Protein AF-A0A1M6I0J7-F1 (afdb_monomer)

Nearest PDB structures (foldseek):
  2x8k-assembly1_A  TM=3.949E-01  e=8.242E+00  Bacillus phage SPP1
  2x8k-assembly1_C  TM=3.937E-01  e=9.734E+00  Bacillus phage SPP1
  5uwv-assembly2_A  TM=2.644E-01  e=5.591E+00  Mycobacteroides abscessus ATCC 19977

Sequence (146 aa):
MNRILQILGIIIILISCKSTKIGSESEIGSKSEFKMMNESVNLYAFIGEKLSVIEFDPNENNERMEIDSITGDTLIFKNWVMDNGFKCKYKVLRNVYNELETDTVEFEAYDHYGRPAFENYENAILYLSYSEEEKNTITRNTYLTQ

Radius of gyration: 28.93 Å; Cα contacts (8 Å, |Δi|>4): 220; chains: 1; bounding box: 96×40×70 Å

pLDDT: mean 76.89, std 20.76, range [29.58, 98.44]

Solvent-accessible surface area (backbone atoms only — not comparable to full-atom values): 9156 Å² total; per-residue (Å²): 133,71,64,68,63,58,56,56,61,58,57,60,69,74,67,68,70,78,71,77,76,75,74,90,81,71,87,81,82,88,70,76,93,59,67,48,77,53,90,92,46,78,52,36,28,30,38,26,39,64,73,46,76,44,78,48,68,62,47,69,85,35,68,47,77,46,68,40,90,87,81,69,46,81,44,80,46,75,59,81,78,55,74,37,27,29,50,33,33,28,34,52,75,40,61,36,26,37,78,74,98,52,64,60,49,62,35,45,45,71,34,84,88,57,78,65,76,65,70,84,36,65,62,37,82,47,56,37,27,77,43,88,88,40,93,72,47,26,40,51,83,84,80,81,79,131

Mean predicted aligned error: 14.48 Å

Foldseek 3Di:
DDPVVVVVVVVVVVVPPPPPPPPPDDDDDDPDPQEAEDPVDQKWKAKWFWPDKDKDAPQVPQWDWDADPPPRDIDIDGDHDAGIKIWTKTAGPGTRYHDDPDRMAIEMEGDRVDDDPQVVDRIDIAMWGDDPVDPRHTYGPPDPDD

Structure (mmCIF, N/CA/C/O backbone):
data_AF-A0A1M6I0J7-F1
#
_entry.id   AF-A0A1M6I0J7-F1
#
loop_
_atom_site.group_PDB
_atom_site.id
_atom_site.type_symbol
_atom_site.label_atom_id
_atom_site.label_alt_id
_atom_site.label_comp_id
_atom_site.label_asym_id
_atom_site.label_entity_id
_atom_site.label_seq_id
_atom_site.pdbx_PDB_ins_code
_atom_site.Cartn_x
_atom_site.Cartn_y
_atom_site.Cartn_z
_atom_site.occupancy
_atom_site.B_iso_or_equiv
_atom_site.auth_seq_id
_atom_site.auth_comp_id
_atom_site.auth_asym_id
_atom_site.auth_atom_id
_atom_site.pdbx_PDB_model_num
ATOM 1 N N . MET A 1 1 ? -58.643 -25.242 45.627 1.00 52.19 1 MET A N 1
ATOM 2 C CA . MET A 1 1 ? -57.256 -25.391 45.128 1.00 52.19 1 MET A CA 1
ATOM 3 C C . MET A 1 1 ? -56.928 -24.217 44.221 1.00 52.19 1 MET A C 1
ATOM 5 O O . MET A 1 1 ? -57.530 -24.061 43.165 1.00 52.19 1 MET A O 1
ATOM 9 N N . ASN A 1 2 ? -56.050 -23.346 44.712 1.00 51.47 2 ASN A N 1
ATOM 10 C CA . ASN A 1 2 ? -55.784 -21.999 44.214 1.00 51.47 2 ASN A CA 1
ATOM 11 C C . ASN A 1 2 ? -55.044 -21.980 42.865 1.00 51.47 2 ASN A C 1
ATOM 13 O O . ASN A 1 2 ? -53.819 -21.907 42.837 1.00 51.47 2 ASN A O 1
ATOM 17 N N . ARG A 1 3 ? -55.774 -21.955 41.743 1.00 54.81 3 ARG A N 1
ATOM 18 C CA . ARG A 1 3 ? -55.174 -21.633 40.431 1.00 54.81 3 ARG A CA 1
ATOM 19 C C . ARG A 1 3 ? -54.803 -20.150 40.295 1.00 54.81 3 ARG A C 1
ATOM 21 O O . ARG A 1 3 ? -53.857 -19.824 39.592 1.00 54.81 3 ARG A O 1
ATOM 28 N N . ILE A 1 4 ? -55.475 -19.265 41.036 1.00 56.84 4 ILE A N 1
ATOM 29 C CA . ILE A 1 4 ? -55.181 -17.819 41.054 1.00 56.84 4 ILE A CA 1
ATOM 30 C C . ILE A 1 4 ? -53.799 -17.539 41.672 1.00 56.84 4 ILE A C 1
ATOM 32 O O . ILE A 1 4 ? -53.065 -16.684 41.185 1.00 56.84 4 ILE A O 1
ATOM 36 N N . LEU A 1 5 ? -53.392 -18.319 42.681 1.00 54.22 5 LEU A N 1
ATOM 37 C CA . LEU A 1 5 ? -52.089 -18.160 43.340 1.00 54.22 5 LEU A CA 1
ATOM 38 C C . LEU A 1 5 ? -50.921 -18.635 42.452 1.00 54.22 5 LEU A C 1
ATOM 40 O O . LEU A 1 5 ? -49.821 -18.104 42.554 1.00 54.22 5 LEU A O 1
ATOM 44 N N . GLN A 1 6 ? -51.170 -19.585 41.541 1.00 54.47 6 GLN A N 1
ATOM 45 C CA . GLN A 1 6 ? -50.174 -20.050 40.565 1.00 54.47 6 GLN A CA 1
ATOM 46 C C . GLN A 1 6 ? -49.964 -19.046 39.420 1.00 54.47 6 GLN A C 1
ATOM 48 O O . GLN A 1 6 ? -48.848 -18.912 38.928 1.00 54.47 6 GLN A O 1
ATOM 53 N N . ILE A 1 7 ? -51.003 -18.295 39.037 1.00 56.25 7 ILE A N 1
ATOM 54 C CA . ILE A 1 7 ? -50.904 -17.261 37.994 1.00 56.25 7 ILE A CA 1
ATOM 55 C C . ILE A 1 7 ? -50.190 -16.008 38.528 1.00 56.25 7 ILE A C 1
ATOM 57 O O . ILE A 1 7 ? -49.372 -15.427 37.816 1.00 56.25 7 ILE A O 1
ATOM 61 N N . LEU A 1 8 ? -50.402 -15.634 39.799 1.00 55.12 8 LEU A N 1
ATOM 62 C CA . LEU A 1 8 ? -49.665 -14.518 40.413 1.00 55.12 8 LEU A CA 1
ATOM 63 C C . LEU A 1 8 ? -48.153 -14.782 40.529 1.00 55.12 8 LEU A C 1
ATOM 65 O O . LEU A 1 8 ? -47.366 -13.847 40.409 1.00 55.12 8 LEU A O 1
ATOM 69 N N . GLY A 1 9 ? -47.739 -16.040 40.718 1.00 54.19 9 GLY A N 1
ATOM 70 C CA . GLY A 1 9 ? -46.322 -16.406 40.826 1.00 54.19 9 GLY A CA 1
ATOM 71 C C . GLY A 1 9 ? -45.520 -16.199 39.536 1.00 54.19 9 GLY A C 1
ATOM 72 O O . GLY A 1 9 ? -44.334 -15.891 39.599 1.00 54.19 9 GLY A O 1
ATOM 73 N N . ILE A 1 10 ? -46.163 -16.304 38.368 1.00 55.84 10 ILE A N 1
ATOM 74 C CA . ILE A 1 10 ? -45.503 -16.140 37.060 1.00 55.84 10 ILE A CA 1
ATOM 75 C C . ILE A 1 10 ? -45.349 -14.654 36.693 1.00 55.84 10 ILE A C 1
ATOM 77 O O . ILE A 1 10 ? -44.360 -14.269 36.074 1.00 55.84 10 ILE A O 1
ATOM 81 N N . ILE A 1 11 ? -46.271 -13.791 37.134 1.00 54.16 11 ILE A N 1
ATOM 82 C CA . ILE A 1 11 ? -46.237 -12.347 36.835 1.00 54.16 11 ILE A CA 1
ATOM 83 C C . ILE A 1 11 ? -45.094 -11.634 37.580 1.00 54.16 11 ILE A C 1
ATOM 85 O O . ILE A 1 11 ? -44.512 -10.687 37.053 1.00 54.16 11 ILE A O 1
ATOM 89 N N . ILE A 1 12 ? -44.700 -12.116 38.764 1.00 55.69 12 ILE A N 1
ATOM 90 C CA . ILE A 1 12 ? -43.615 -11.510 39.560 1.00 55.69 12 ILE A CA 1
ATOM 91 C C . ILE A 1 12 ? -42.235 -11.711 38.900 1.00 55.69 12 ILE A C 1
ATOM 93 O O . ILE A 1 12 ? -41.351 -10.871 39.059 1.00 55.69 12 ILE A O 1
ATOM 97 N N . ILE A 1 13 ? -42.058 -12.758 38.086 1.00 54.81 13 ILE A N 1
ATOM 98 C CA . ILE A 1 13 ? -40.790 -13.034 37.385 1.00 54.81 13 ILE A CA 1
ATOM 99 C C . ILE A 1 13 ? -40.555 -12.042 36.227 1.00 54.81 13 ILE A C 1
ATOM 101 O O . ILE A 1 13 ? -39.409 -11.733 35.908 1.00 54.81 13 ILE A O 1
ATOM 105 N N . LEU A 1 14 ? -41.614 -11.461 35.651 1.00 53.50 14 LEU A N 1
ATOM 106 C CA . LEU A 1 14 ? -41.513 -10.521 34.523 1.00 53.50 14 LEU A CA 1
ATOM 107 C C . LEU A 1 14 ? -41.266 -9.057 34.935 1.00 53.50 14 LEU A C 1
ATOM 109 O O . LEU A 1 14 ? -40.986 -8.225 34.077 1.00 53.50 14 LEU A O 1
ATOM 113 N N . ILE A 1 15 ? -41.330 -8.725 36.230 1.00 56.88 15 ILE A N 1
ATOM 114 C CA . ILE A 1 15 ? -41.125 -7.350 36.735 1.00 56.88 15 ILE A CA 1
ATOM 115 C C . ILE A 1 15 ? -39.674 -7.127 37.207 1.00 56.88 15 ILE A C 1
ATOM 117 O O . ILE A 1 15 ? -39.255 -5.997 37.452 1.00 56.88 15 ILE A O 1
ATOM 121 N N . SER A 1 16 ? -38.848 -8.177 37.265 1.00 49.25 16 SER 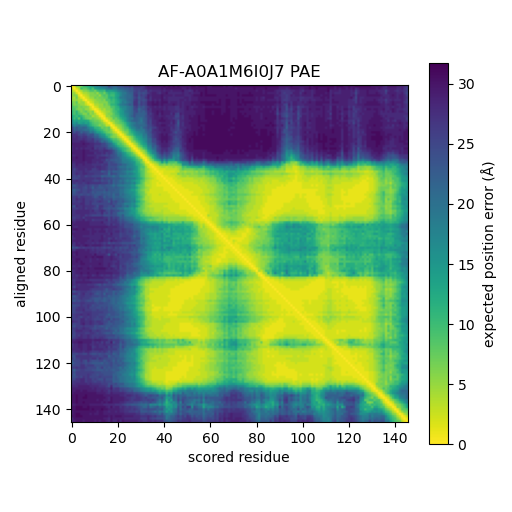A N 1
ATOM 122 C CA . SER A 1 16 ? -37.459 -8.068 37.727 1.00 49.25 16 SER A CA 1
ATOM 123 C C . SER A 1 16 ? -36.440 -7.740 36.624 1.00 49.25 16 SER A C 1
ATOM 125 O O . SER A 1 16 ? -35.247 -7.996 36.793 1.00 49.25 16 SER A O 1
ATOM 127 N N . CYS A 1 17 ? -36.859 -7.093 35.533 1.00 53.19 17 CYS A N 1
ATOM 128 C CA . CYS A 1 17 ? -35.942 -6.279 34.738 1.00 53.19 17 CYS A CA 1
ATOM 129 C C . CYS A 1 17 ? -35.718 -4.949 35.466 1.00 53.19 17 CYS A C 1
ATOM 131 O O . CYS A 1 17 ? -36.318 -3.926 35.137 1.00 53.19 17 CYS A O 1
ATOM 133 N N . LYS A 1 18 ? -34.790 -4.931 36.4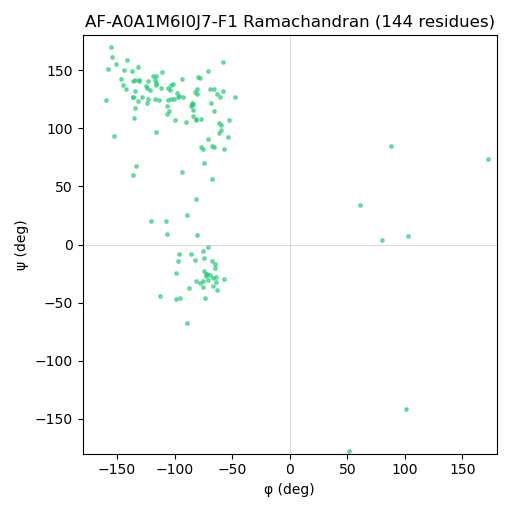30 1.00 55.97 18 LYS A N 1
ATOM 134 C CA . LYS A 1 18 ? -34.045 -3.699 36.702 1.00 55.97 18 LYS A CA 1
ATOM 135 C C . LYS A 1 18 ? -33.196 -3.421 35.463 1.00 55.97 18 LYS A C 1
ATOM 137 O O . LYS A 1 18 ? -32.036 -3.804 35.398 1.00 55.97 18 LYS A O 1
ATOM 142 N N . SER A 1 19 ? -33.797 -2.786 34.459 1.00 54.62 19 SER A N 1
ATOM 143 C CA . SER A 1 19 ? -33.034 -2.032 33.477 1.00 54.62 19 SER A CA 1
ATOM 144 C C . SER A 1 19 ? -32.299 -0.972 34.280 1.00 54.62 19 SER A C 1
ATOM 146 O O . SER A 1 19 ? -32.909 -0.004 34.738 1.00 54.62 19 SER A O 1
ATOM 148 N N . THR A 1 20 ? -31.008 -1.180 34.520 1.00 48.34 20 THR A N 1
ATOM 149 C CA . THR A 1 20 ? -30.122 -0.100 34.927 1.00 48.34 20 THR A CA 1
ATOM 150 C C . THR A 1 20 ? -30.318 0.987 33.884 1.00 48.34 20 THR A C 1
ATOM 152 O O . THR A 1 20 ? -29.936 0.825 32.727 1.00 48.34 20 THR A O 1
ATOM 155 N N . LYS A 1 21 ? -31.001 2.070 34.260 1.00 45.94 21 LYS A N 1
ATOM 156 C CA . LYS A 1 21 ? -30.887 3.321 33.529 1.00 45.94 21 LYS A CA 1
ATOM 157 C C . LYS A 1 21 ? -29.420 3.702 33.663 1.00 45.94 21 LYS A C 1
ATOM 159 O O . LYS A 1 21 ? -29.013 4.224 34.696 1.00 45.94 21 LYS A O 1
ATOM 164 N N . ILE A 1 22 ? -28.620 3.348 32.663 1.00 40.44 22 ILE A N 1
ATOM 165 C CA . ILE A 1 22 ? -27.361 4.031 32.414 1.00 40.44 22 ILE A CA 1
ATOM 166 C C . ILE A 1 22 ? -27.805 5.458 32.128 1.00 40.44 22 ILE A C 1
ATOM 168 O O . ILE A 1 22 ? -28.446 5.717 31.112 1.00 40.44 22 ILE A O 1
ATOM 172 N N . GLY A 1 23 ? -27.606 6.338 33.107 1.00 37.97 23 GLY A N 1
ATOM 173 C CA . GLY A 1 23 ? -27.784 7.763 32.916 1.00 37.97 23 GLY A CA 1
ATOM 174 C C . GLY A 1 23 ? -26.829 8.186 31.814 1.00 37.97 23 GLY A C 1
ATOM 175 O O . GLY A 1 23 ? -25.637 8.344 32.047 1.00 37.97 23 GLY A O 1
ATOM 176 N N . SER A 1 24 ? -27.339 8.310 30.596 1.00 40.75 24 SER A N 1
ATOM 177 C CA . SER A 1 24 ? -26.682 9.068 29.547 1.00 40.75 24 SER A CA 1
ATOM 178 C C . SER A 1 24 ? -26.908 10.537 29.877 1.00 40.75 24 SER A C 1
ATOM 180 O O . SER A 1 24 ? -27.897 11.106 29.436 1.00 40.75 24 SER A O 1
ATOM 182 N N . GLU A 1 25 ? -26.071 11.060 30.769 1.00 46.62 25 GLU A N 1
ATOM 183 C CA . GLU A 1 25 ? -25.675 12.467 30.914 1.00 46.62 25 GLU A CA 1
ATOM 184 C C . GLU A 1 25 ? -24.847 12.597 32.201 1.00 46.62 25 GLU A C 1
ATOM 186 O O . GLU A 1 25 ? -25.283 13.083 33.241 1.00 46.62 25 GLU A O 1
ATOM 191 N N . SER A 1 26 ? -23.615 12.103 32.122 1.00 36.78 26 SER A N 1
ATOM 192 C CA . SER A 1 26 ? -22.481 12.714 32.803 1.00 36.78 26 SER A CA 1
ATOM 193 C C . SER A 1 26 ? -21.341 12.757 31.795 1.00 36.78 26 SER A C 1
ATOM 195 O O . SER A 1 26 ? -21.108 11.798 31.062 1.00 36.78 26 SER A O 1
ATOM 197 N N . GLU A 1 27 ? -20.733 13.924 31.716 1.00 42.38 27 GLU A N 1
ATOM 198 C CA . GLU A 1 27 ? -19.876 14.437 30.662 1.00 42.38 27 GLU A CA 1
ATOM 199 C C . GLU A 1 27 ? -18.633 13.572 30.379 1.00 42.38 27 GLU A C 1
ATOM 201 O O . GLU A 1 27 ? -18.134 12.866 31.250 1.00 42.38 27 GLU A O 1
ATOM 206 N N . ILE A 1 28 ? -18.114 13.724 29.151 1.00 38.59 28 ILE A N 1
ATOM 207 C CA . ILE A 1 28 ? -16.919 13.094 28.549 1.00 38.59 28 ILE A CA 1
ATOM 208 C C . ILE A 1 28 ? -17.217 11.746 27.870 1.00 38.59 28 ILE A C 1
ATOM 210 O O . ILE A 1 28 ? -17.070 10.654 28.412 1.00 38.59 28 ILE A O 1
ATOM 214 N N . GLY A 1 29 ? -17.650 11.866 26.611 1.00 37.66 29 GLY A N 1
ATOM 215 C CA . GLY A 1 29 ? -17.964 10.770 25.706 1.00 37.66 29 GLY A CA 1
ATOM 216 C C . GLY A 1 29 ? -16.792 9.819 25.462 1.00 37.66 29 GLY A C 1
ATOM 217 O O . GLY A 1 29 ? -15.677 10.214 25.124 1.00 37.66 29 GLY A O 1
ATOM 218 N N . SER A 1 30 ? -17.114 8.539 25.581 1.00 40.59 30 SER A N 1
ATOM 219 C CA . SER A 1 30 ? -16.306 7.354 25.325 1.00 40.59 30 SER A CA 1
ATOM 220 C C . SER A 1 30 ? -15.751 7.289 23.892 1.00 40.59 30 SER A C 1
ATOM 222 O O . SER A 1 30 ? -16.290 6.596 23.025 1.00 40.59 30 SER A O 1
ATOM 224 N N . LYS A 1 31 ? -14.640 7.982 23.636 1.00 48.03 31 LYS A N 1
ATOM 225 C CA . LYS A 1 31 ? -13.733 7.688 22.519 1.00 48.03 31 LYS A CA 1
ATOM 226 C C . LYS A 1 31 ? -12.843 6.534 22.986 1.00 48.03 31 LYS A C 1
ATOM 228 O O . LYS A 1 31 ? -12.033 6.717 23.883 1.00 48.03 31 LYS A O 1
ATOM 233 N N . SER A 1 32 ? -13.063 5.334 22.454 1.00 50.22 32 SER A N 1
ATOM 234 C CA . SER A 1 32 ? -12.381 4.108 22.890 1.00 50.22 32 SER A CA 1
ATOM 235 C C . SER A 1 32 ? -10.858 4.282 23.014 1.00 50.22 32 SER A C 1
ATOM 237 O O . SER A 1 32 ? -10.205 4.670 22.044 1.00 50.22 32 SER A O 1
ATOM 239 N N . GLU A 1 33 ? -10.316 3.936 24.181 1.00 61.50 33 GLU A N 1
ATOM 240 C CA . GLU A 1 33 ? -8.903 3.972 24.593 1.00 61.50 33 GLU A CA 1
ATOM 241 C C . GLU A 1 33 ? -8.011 2.947 23.849 1.00 61.50 33 GLU A C 1
ATOM 243 O O . GLU A 1 33 ? -7.361 2.107 24.458 1.00 61.50 33 GLU A O 1
ATOM 248 N N . PHE A 1 34 ? -7.974 2.981 22.515 1.00 63.25 34 PHE A N 1
ATOM 249 C CA . PHE A 1 34 ? -7.104 2.117 21.691 1.00 63.25 34 PHE A CA 1
ATOM 250 C C . PHE A 1 34 ? -6.132 2.915 20.808 1.00 63.25 34 PHE A C 1
ATOM 252 O O . PHE A 1 34 ? -5.642 2.397 19.809 1.00 63.25 34 PHE A O 1
ATOM 259 N N . LYS A 1 35 ? -5.861 4.181 21.147 1.00 71.38 35 LYS A N 1
ATOM 260 C CA . LYS A 1 35 ? -4.863 5.001 20.448 1.00 71.38 35 LYS A CA 1
ATOM 261 C C . LYS A 1 35 ? -3.569 5.000 21.253 1.00 71.38 35 LYS A C 1
ATOM 263 O O . LYS A 1 35 ? -3.497 5.623 22.309 1.00 71.38 35 LYS A O 1
ATOM 268 N N . MET A 1 36 ? -2.561 4.295 20.753 1.00 84.06 36 MET A N 1
ATOM 269 C CA . MET A 1 36 ? -1.192 4.378 21.265 1.00 84.06 36 MET A CA 1
ATOM 270 C C . MET A 1 36 ? -0.417 5.417 20.456 1.00 84.06 36 MET A C 1
ATOM 272 O O . MET A 1 36 ? -0.609 5.527 19.247 1.00 84.06 36 MET A O 1
ATOM 276 N N . MET A 1 37 ? 0.451 6.188 21.106 1.00 89.50 37 MET A N 1
ATOM 277 C CA . MET A 1 37 ? 1.221 7.237 20.438 1.00 89.50 37 MET A CA 1
ATOM 278 C C . MET A 1 37 ? 2.671 7.192 20.896 1.00 89.50 37 MET A C 1
ATOM 280 O O . MET A 1 37 ? 2.955 7.183 22.094 1.00 89.50 37 MET A O 1
ATOM 284 N N . ASN A 1 38 ? 3.575 7.130 19.928 1.00 92.19 38 ASN A N 1
ATOM 285 C CA . ASN A 1 38 ? 5.005 7.257 20.114 1.00 92.19 38 ASN A CA 1
ATOM 286 C C . ASN A 1 38 ? 5.610 7.802 18.815 1.00 92.19 38 ASN A C 1
ATOM 288 O O . ASN A 1 38 ? 5.959 7.051 17.904 1.00 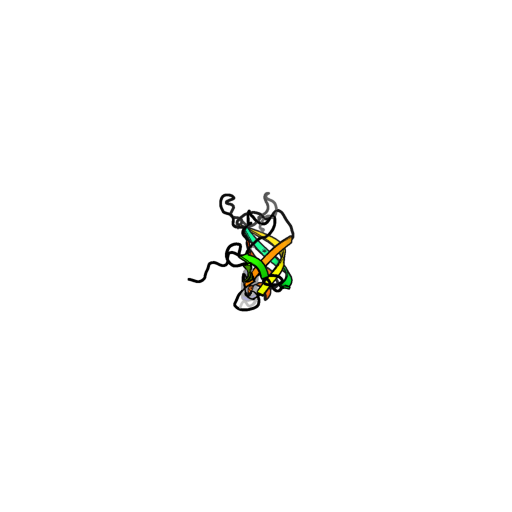92.19 38 ASN A O 1
ATOM 292 N N . GLU A 1 39 ? 5.745 9.121 18.753 1.00 86.81 39 GLU A N 1
ATOM 293 C CA . GLU A 1 39 ? 6.269 9.836 17.585 1.00 86.81 39 GLU A CA 1
ATOM 294 C C . GLU A 1 39 ? 7.760 9.560 17.330 1.00 86.81 39 GLU A C 1
ATOM 296 O O . GLU A 1 39 ? 8.253 9.822 16.240 1.00 86.81 39 GLU A O 1
ATOM 301 N N . SER A 1 40 ? 8.484 8.974 18.297 1.00 90.44 40 SER A N 1
ATOM 302 C CA . SER A 1 40 ? 9.864 8.517 18.067 1.00 90.44 40 SER A CA 1
ATOM 303 C C . SER A 1 40 ? 9.946 7.238 17.224 1.00 90.44 40 SER A C 1
ATOM 305 O O . SER A 1 40 ? 11.028 6.865 16.775 1.00 90.44 40 SER A O 1
ATOM 307 N N . VAL A 1 41 ? 8.815 6.557 17.005 1.00 91.00 41 VAL A N 1
ATOM 308 C CA . VAL A 1 41 ? 8.717 5.351 16.181 1.00 91.00 41 VAL A CA 1
ATOM 309 C C . VAL A 1 41 ? 8.016 5.709 14.877 1.00 91.00 41 VAL A C 1
ATOM 311 O O . VAL A 1 41 ? 6.848 6.095 14.876 1.00 91.00 41 VAL A O 1
ATOM 314 N N . ASN A 1 42 ? 8.708 5.514 13.755 1.00 89.88 42 ASN A N 1
ATOM 315 C CA . ASN A 1 42 ? 8.153 5.683 12.414 1.00 89.88 42 ASN A CA 1
ATOM 316 C C . ASN A 1 42 ? 7.219 4.515 12.044 1.00 89.88 42 ASN A C 1
ATOM 318 O O . ASN A 1 42 ? 7.544 3.647 11.236 1.00 89.88 42 ASN A O 1
ATOM 322 N N . LEU A 1 43 ? 6.069 4.471 12.709 1.00 91.69 43 LEU A N 1
ATOM 323 C CA . LEU A 1 43 ? 5.001 3.510 12.487 1.00 91.69 43 LEU A CA 1
ATOM 324 C C . LEU A 1 43 ? 3.667 4.226 12.639 1.00 91.69 43 LEU A C 1
ATOM 326 O O . LEU A 1 43 ? 3.444 4.930 13.616 1.00 91.69 43 LEU A O 1
ATOM 330 N N . TYR A 1 44 ? 2.765 3.983 11.706 1.00 92.81 44 TYR A N 1
ATOM 331 C CA . TYR A 1 44 ? 1.391 4.445 11.730 1.00 92.81 44 TYR A CA 1
ATOM 332 C C . TYR A 1 44 ? 0.511 3.229 11.491 1.00 92.81 44 TYR A C 1
ATOM 334 O O . TYR A 1 44 ? 0.717 2.489 10.532 1.00 92.81 44 TYR A O 1
ATOM 342 N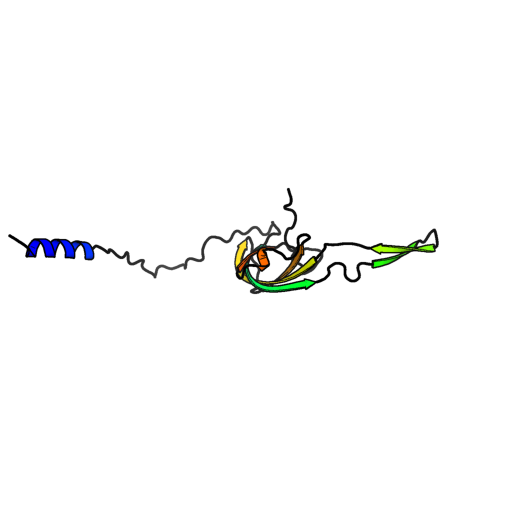 N . ALA A 1 45 ? -0.452 2.990 12.374 1.00 93.94 45 ALA A N 1
ATOM 343 C CA . ALA A 1 45 ? -1.422 1.919 12.205 1.00 93.94 45 ALA A CA 1
ATOM 344 C C . ALA A 1 45 ? -2.825 2.498 12.244 1.00 93.94 45 ALA A C 1
ATOM 346 O O . ALA A 1 45 ? -3.146 3.303 13.120 1.00 93.94 45 ALA A O 1
ATOM 347 N N . PHE A 1 46 ? -3.676 2.072 11.323 1.00 94.69 46 PHE A N 1
ATOM 348 C CA . PHE A 1 46 ? -5.048 2.551 11.242 1.00 94.69 46 PHE A CA 1
ATOM 349 C C . PHE A 1 46 ? -5.961 1.476 10.656 1.00 94.69 46 PHE A C 1
ATOM 351 O O . PHE A 1 46 ? -5.523 0.580 9.935 1.00 94.69 46 PHE A O 1
ATOM 358 N N . ILE A 1 47 ? -7.245 1.567 10.989 1.00 96.50 47 ILE A N 1
ATOM 359 C CA . ILE A 1 47 ? -8.312 0.836 10.311 1.00 96.50 47 ILE A CA 1
ATOM 360 C C . ILE A 1 47 ? -8.720 1.681 9.108 1.00 96.50 47 ILE A C 1
ATOM 362 O O . ILE A 1 47 ? -9.155 2.825 9.284 1.00 96.50 47 ILE A O 1
ATOM 366 N N . GLY A 1 48 ? -8.572 1.121 7.912 1.00 97.19 48 GLY A N 1
ATOM 367 C CA . GLY A 1 48 ? -8.905 1.778 6.658 1.00 97.19 48 GLY A CA 1
ATOM 368 C C . GLY A 1 48 ? -9.992 1.053 5.875 1.00 97.19 48 GLY A C 1
ATOM 369 O O . GLY A 1 48 ? -10.024 -0.175 5.866 1.00 97.19 48 GLY A O 1
ATOM 370 N N . GLU A 1 49 ? -10.831 1.818 5.184 1.00 98.44 49 GLU A N 1
ATOM 371 C CA . GLU A 1 49 ? -11.784 1.333 4.178 1.00 98.44 49 GLU A CA 1
ATOM 372 C C . GLU A 1 49 ? -11.127 1.410 2.792 1.00 98.44 49 GLU A C 1
ATOM 374 O O . GLU A 1 49 ? -10.592 2.457 2.412 1.00 98.44 49 GLU A O 1
ATOM 379 N N . LYS A 1 50 ? -11.123 0.306 2.043 1.00 98.31 50 LYS A N 1
ATOM 380 C CA . LYS A 1 50 ? -10.481 0.211 0.729 1.00 98.31 50 LYS A C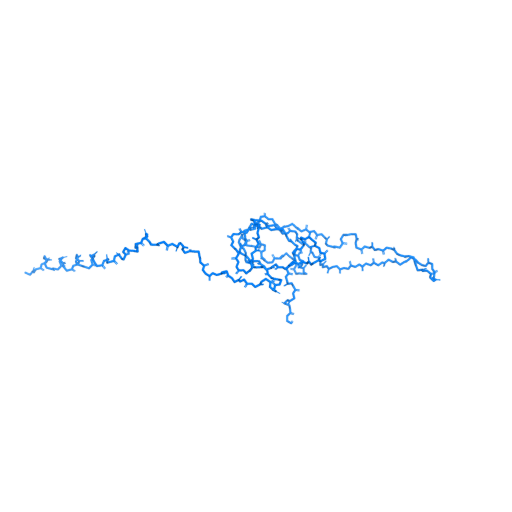A 1
ATOM 381 C C . LYS A 1 50 ? -11.224 1.067 -0.293 1.00 98.31 50 LYS A C 1
ATOM 383 O O . LYS A 1 50 ? -12.384 0.803 -0.591 1.00 98.31 50 LYS A O 1
ATOM 388 N N . LEU A 1 51 ? -10.518 2.018 -0.906 1.00 98.25 51 LEU A N 1
ATOM 389 C CA . LEU A 1 51 ? -11.031 2.801 -2.034 1.00 98.25 51 LEU A CA 1
ATOM 390 C C . LEU A 1 51 ? -10.532 2.243 -3.372 1.00 98.25 51 LEU A C 1
ATOM 392 O O . LEU A 1 51 ? -11.326 2.039 -4.286 1.00 98.25 51 LEU A O 1
ATOM 396 N N . SER A 1 52 ? -9.232 1.954 -3.491 1.00 98.00 52 SER A N 1
ATOM 397 C CA . SER A 1 52 ? -8.667 1.318 -4.689 1.00 98.00 52 SER A CA 1
ATOM 398 C C . SER A 1 52 ? -7.340 0.613 -4.420 1.00 98.00 52 SER A C 1
ATOM 400 O O . SER A 1 52 ? -6.561 1.046 -3.574 1.00 98.00 52 SER A O 1
ATOM 402 N N . VAL A 1 53 ? -7.059 -0.437 -5.196 1.00 96.38 53 VAL A N 1
ATOM 403 C CA . VAL A 1 53 ? -5.742 -1.087 -5.286 1.00 96.38 53 VAL A CA 1
ATOM 404 C C . VAL A 1 53 ? -5.445 -1.322 -6.764 1.00 96.38 53 VAL A C 1
ATOM 406 O O . VAL A 1 53 ? -6.092 -2.141 -7.419 1.00 96.38 53 VAL A O 1
ATOM 409 N N . ILE A 1 54 ? -4.503 -0.556 -7.307 1.00 9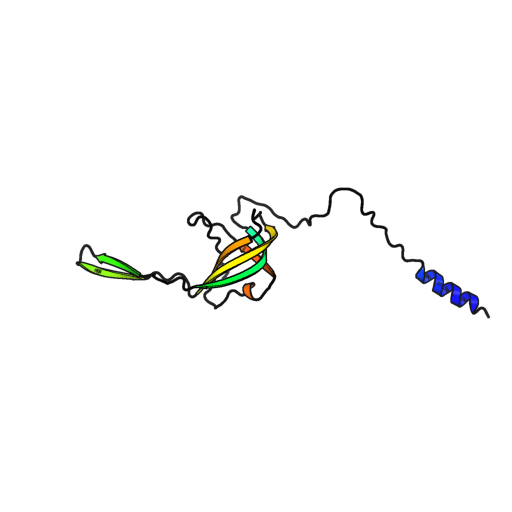6.31 54 ILE A N 1
ATOM 410 C CA . ILE A 1 54 ? -4.171 -0.556 -8.734 1.00 96.31 54 ILE A CA 1
ATOM 411 C C . ILE A 1 54 ? -2.767 -1.118 -8.896 1.00 96.31 54 ILE A C 1
ATOM 413 O O . ILE A 1 54 ? -1.824 -0.617 -8.292 1.00 96.31 54 ILE A O 1
ATOM 417 N N . GLU A 1 55 ? -2.642 -2.161 -9.702 1.00 94.06 55 GLU A N 1
ATOM 418 C CA . GLU A 1 55 ? -1.360 -2.799 -9.989 1.00 94.06 55 GLU A CA 1
ATOM 419 C C . GLU A 1 55 ? -0.569 -2.002 -11.031 1.00 94.06 55 GLU A C 1
ATOM 421 O O . GLU A 1 55 ? -1.154 -1.428 -11.953 1.00 94.06 55 GLU A O 1
ATOM 426 N N . PHE A 1 56 ? 0.750 -1.966 -10.870 1.00 91.00 56 PHE A N 1
ATOM 427 C CA . PHE A 1 56 ? 1.703 -1.388 -11.810 1.00 91.00 56 PHE A CA 1
ATOM 428 C C . PHE A 1 56 ? 2.971 -2.250 -11.882 1.00 91.00 56 PHE A C 1
ATOM 430 O O . PHE A 1 56 ? 3.257 -3.015 -10.958 1.00 91.00 56 PHE A O 1
ATOM 437 N N . ASP A 1 57 ? 3.726 -2.119 -12.975 1.00 89.81 57 ASP A N 1
ATOM 438 C CA . ASP A 1 57 ? 5.040 -2.754 -13.117 1.00 89.81 57 ASP A CA 1
ATOM 439 C C . ASP A 1 57 ? 6.107 -1.867 -12.452 1.00 89.81 57 ASP A C 1
ATOM 441 O O . ASP A 1 57 ? 6.384 -0.772 -12.950 1.00 89.81 57 ASP A O 1
ATOM 445 N N . PRO A 1 58 ? 6.709 -2.289 -11.325 1.00 84.81 58 PRO A N 1
ATOM 446 C CA . PRO A 1 58 ? 7.712 -1.489 -10.632 1.00 84.81 58 PRO A CA 1
ATOM 447 C C . PRO A 1 58 ? 9.074 -1.499 -11.343 1.00 84.81 58 PRO A C 1
ATOM 449 O O . PRO A 1 58 ? 9.987 -0.794 -10.920 1.00 84.81 58 PRO A O 1
ATOM 452 N N . ASN A 1 59 ? 9.225 -2.291 -12.407 1.00 85.81 59 ASN A N 1
ATOM 453 C CA . ASN A 1 59 ? 10.447 -2.406 -13.196 1.00 85.81 59 ASN A CA 1
ATOM 454 C C . ASN A 1 59 ? 10.326 -1.717 -14.564 1.00 85.81 59 ASN A C 1
ATOM 456 O O . ASN A 1 59 ? 11.217 -1.856 -15.408 1.00 85.81 59 ASN A O 1
ATOM 460 N N . GLU A 1 60 ? 9.253 -0.956 -14.797 1.00 84.81 60 GLU A N 1
ATOM 461 C CA . GLU A 1 60 ? 9.120 -0.154 -16.007 1.00 84.81 60 GLU A CA 1
ATOM 462 C C . GLU A 1 60 ? 10.269 0.871 -16.080 1.00 84.81 60 GLU A C 1
ATOM 464 O O . GLU A 1 60 ? 10.506 1.634 -15.145 1.00 84.81 60 GLU A O 1
ATOM 469 N N . ASN A 1 61 ? 10.996 0.903 -17.203 1.00 81.75 61 ASN A N 1
ATOM 470 C CA . ASN A 1 61 ? 12.165 1.771 -17.422 1.00 81.75 61 ASN A CA 1
ATOM 471 C C . ASN A 1 61 ? 13.344 1.541 -16.448 1.00 81.75 61 ASN A C 1
ATOM 473 O O . ASN A 1 61 ? 14.074 2.477 -16.124 1.00 81.75 61 ASN A O 1
ATOM 477 N N . ASN A 1 62 ? 13.579 0.301 -16.010 1.00 84.12 62 ASN A N 1
ATOM 478 C CA . ASN A 1 62 ? 14.650 -0.031 -15.061 1.00 84.12 62 ASN A CA 1
ATOM 479 C C . ASN A 1 62 ? 16.068 -0.162 -15.652 1.00 84.12 62 ASN A C 1
ATOM 481 O O . ASN A 1 62 ? 16.994 -0.605 -14.958 1.00 84.12 62 ASN A O 1
ATOM 485 N N . GLU A 1 63 ? 16.239 0.192 -16.924 1.00 88.25 63 GLU A N 1
ATOM 486 C CA . GLU A 1 63 ? 17.516 0.113 -17.619 1.00 88.25 63 GLU A CA 1
ATOM 487 C C . GLU A 1 63 ? 18.222 1.469 -17.595 1.00 88.25 63 GLU A C 1
ATOM 489 O O . GLU A 1 63 ? 17.668 2.481 -18.027 1.00 88.25 63 GLU A O 1
ATOM 494 N N . ARG A 1 64 ? 19.481 1.490 -17.149 1.00 87.50 64 ARG A N 1
ATOM 495 C CA . ARG A 1 64 ? 20.382 2.625 -17.386 1.00 87.50 64 ARG A CA 1
ATOM 496 C C . ARG A 1 64 ? 21.557 2.186 -18.246 1.00 87.50 64 ARG A C 1
ATOM 498 O O . ARG A 1 64 ? 22.123 1.111 -18.043 1.00 87.50 64 ARG A O 1
ATOM 505 N N . MET A 1 65 ? 21.911 3.028 -19.209 1.00 91.12 65 MET A N 1
ATOM 506 C CA . MET A 1 65 ? 23.060 2.814 -20.082 1.00 91.12 65 MET A CA 1
ATOM 507 C C . MET A 1 65 ? 24.201 3.721 -19.643 1.00 91.12 65 MET A C 1
ATOM 509 O O . MET A 1 65 ? 24.002 4.919 -19.445 1.00 91.12 65 MET A O 1
ATOM 513 N N . GLU A 1 66 ? 25.394 3.158 -19.526 1.00 93.00 66 GLU A N 1
ATOM 514 C CA . GLU A 1 66 ? 26.620 3.906 -19.256 1.00 93.00 66 GLU A CA 1
ATOM 515 C C . GLU A 1 66 ? 27.710 3.456 -20.231 1.00 93.00 66 GLU A C 1
ATOM 517 O O . GLU A 1 66 ? 27.687 2.331 -20.726 1.00 93.00 66 GLU A O 1
ATOM 522 N N . ILE A 1 67 ? 28.665 4.336 -20.523 1.00 94.75 67 ILE A N 1
ATOM 523 C CA . ILE A 1 67 ? 29.835 3.996 -21.338 1.00 94.75 67 ILE A CA 1
ATOM 524 C C . ILE A 1 67 ? 31.013 3.750 -20.401 1.00 94.75 67 ILE A C 1
ATOM 526 O O . ILE A 1 67 ? 31.352 4.618 -19.593 1.00 94.75 67 ILE A O 1
ATOM 530 N N . ASP A 1 68 ? 31.648 2.586 -20.519 1.00 93.00 68 ASP A N 1
ATOM 531 C CA . ASP A 1 68 ? 32.870 2.270 -19.788 1.00 93.00 68 ASP A CA 1
ATOM 532 C C . ASP A 1 68 ? 34.005 3.184 -20.271 1.00 93.00 68 ASP A C 1
ATOM 534 O O . ASP A 1 68 ? 34.444 3.133 -21.420 1.00 93.0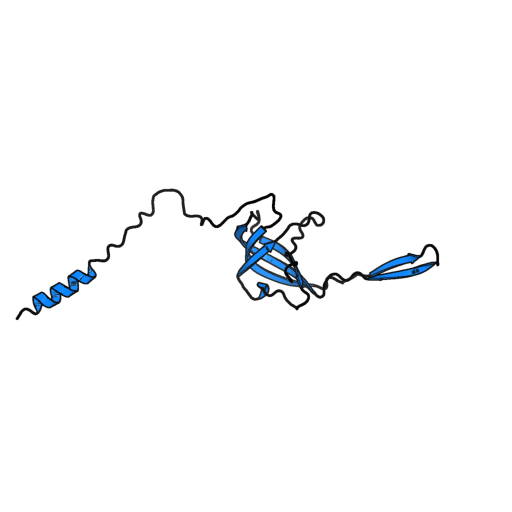0 68 ASP A O 1
ATOM 538 N N . SER A 1 69 ? 34.488 4.042 -19.374 1.00 93.44 69 SER A N 1
ATOM 539 C CA . SER A 1 69 ? 35.545 5.015 -19.671 1.00 93.44 69 SER A CA 1
ATOM 540 C C . SER A 1 69 ? 36.917 4.411 -20.016 1.00 93.44 69 SER A C 1
ATOM 542 O O . SER A 1 69 ? 37.761 5.123 -20.559 1.00 93.44 69 SER A O 1
ATOM 544 N N . ILE A 1 70 ? 37.162 3.132 -19.705 1.00 95.31 70 ILE A N 1
ATOM 545 C CA . ILE A 1 70 ? 38.430 2.430 -19.950 1.00 95.31 70 ILE A CA 1
ATOM 546 C C . ILE A 1 70 ? 38.373 1.663 -21.273 1.00 95.31 70 ILE A C 1
ATOM 548 O O . ILE A 1 70 ? 39.326 1.714 -22.053 1.00 95.31 70 ILE A O 1
ATOM 552 N N . THR A 1 71 ? 37.280 0.940 -21.523 1.00 95.31 71 THR A N 1
ATOM 553 C CA . THR A 1 71 ? 37.147 0.038 -22.683 1.00 95.31 71 THR A CA 1
ATOM 554 C C . THR A 1 71 ? 36.376 0.661 -23.848 1.00 95.31 71 THR A C 1
ATOM 556 O O . THR A 1 71 ? 36.595 0.276 -24.994 1.00 95.31 71 THR A O 1
ATOM 559 N N . GLY A 1 72 ? 35.513 1.647 -23.580 1.00 94.38 72 GLY A N 1
ATOM 560 C CA . GLY A 1 72 ? 34.572 2.217 -24.547 1.00 94.38 72 GLY A CA 1
ATOM 561 C C . GLY A 1 72 ? 33.305 1.379 -24.750 1.00 94.38 72 GLY A C 1
ATOM 562 O O . GLY A 1 72 ? 32.477 1.732 -25.592 1.00 94.38 72 GLY A O 1
ATOM 563 N N . ASP A 1 73 ? 33.141 0.289 -23.997 1.00 96.38 73 ASP A N 1
ATOM 564 C CA . ASP A 1 73 ? 31.981 -0.592 -24.104 1.00 96.38 73 ASP A CA 1
ATOM 565 C C . ASP A 1 73 ? 30.714 0.070 -23.546 1.00 96.38 73 ASP A C 1
ATOM 567 O O . ASP A 1 73 ? 30.751 0.876 -22.614 1.00 96.38 73 ASP A O 1
ATOM 571 N N . THR A 1 74 ? 29.559 -0.293 -24.106 1.00 95.50 74 THR A N 1
ATOM 572 C CA . THR A 1 74 ? 28.259 0.097 -23.544 1.00 95.50 74 THR A CA 1
ATOM 573 C C . THR A 1 74 ? 27.851 -0.894 -22.459 1.00 95.50 74 THR A C 1
ATOM 575 O O . THR A 1 74 ? 27.672 -2.081 -22.729 1.00 95.50 74 THR A O 1
ATOM 578 N N . LEU A 1 75 ? 27.660 -0.399 -21.241 1.00 93.12 75 LEU A N 1
ATOM 579 C CA . LEU A 1 75 ? 27.149 -1.147 -20.101 1.00 93.12 75 LEU A CA 1
ATOM 580 C C . LEU A 1 75 ? 25.645 -0.895 -19.965 1.00 93.12 75 LEU A C 1
ATOM 582 O O . LEU A 1 75 ? 25.208 0.253 -19.896 1.00 93.12 75 LEU A O 1
ATOM 586 N N . ILE A 1 76 ? 24.854 -1.967 -19.905 1.00 90.94 76 ILE A N 1
ATOM 587 C CA . ILE A 1 76 ? 23.417 -1.904 -19.612 1.00 90.94 76 ILE A CA 1
ATOM 588 C C . ILE A 1 76 ? 23.214 -2.430 -18.194 1.00 90.94 76 ILE A C 1
ATOM 590 O O . ILE A 1 76 ? 23.408 -3.617 -17.930 1.00 90.94 76 ILE A O 1
ATOM 594 N N . PHE A 1 77 ? 22.813 -1.551 -17.285 1.00 87.12 77 PHE A N 1
ATOM 595 C CA . PHE A 1 77 ? 22.474 -1.908 -15.913 1.00 87.12 77 PHE A CA 1
ATOM 596 C C . PHE A 1 77 ? 20.964 -2.062 -15.794 1.00 87.12 77 PHE A C 1
ATOM 598 O O . PHE A 1 77 ? 20.225 -1.165 -16.193 1.00 87.12 77 PHE A O 1
ATOM 605 N N . LYS A 1 78 ? 20.519 -3.172 -15.204 1.00 87.38 78 LYS A N 1
ATOM 606 C CA . LYS A 1 78 ? 19.112 -3.411 -14.872 1.00 87.38 78 LYS A CA 1
ATOM 607 C C . LYS A 1 78 ? 18.971 -3.532 -13.363 1.00 87.38 78 LYS A C 1
ATOM 609 O O . LYS A 1 78 ? 19.644 -4.373 -12.767 1.00 87.38 78 LYS A O 1
ATOM 614 N N . ASN A 1 79 ? 18.102 -2.725 -12.765 1.00 78.19 79 ASN A N 1
ATOM 615 C CA . ASN A 1 79 ? 17.751 -2.843 -11.351 1.00 78.19 79 ASN A CA 1
ATOM 616 C C . ASN A 1 79 ? 16.351 -3.444 -11.222 1.00 78.19 79 ASN A C 1
ATOM 618 O O . ASN A 1 79 ? 15.396 -2.908 -11.770 1.00 78.19 79 ASN A O 1
ATOM 622 N N . TRP A 1 80 ? 16.216 -4.546 -10.495 1.00 74.06 80 TRP A N 1
ATOM 623 C CA . TRP A 1 80 ? 14.919 -5.172 -10.242 1.00 74.06 80 TRP A CA 1
ATOM 624 C C . TRP A 1 80 ? 14.484 -4.842 -8.820 1.00 74.06 80 TRP A C 1
ATOM 626 O O . TRP A 1 80 ? 15.257 -5.061 -7.888 1.00 74.06 80 TRP A O 1
ATOM 636 N N . VAL A 1 81 ? 13.287 -4.275 -8.668 1.00 71.19 81 VAL A N 1
ATOM 637 C CA . VAL A 1 81 ? 12.754 -3.871 -7.361 1.00 71.19 81 VAL A CA 1
ATOM 638 C C . VAL A 1 81 ? 11.985 -5.038 -6.749 1.00 71.19 81 VAL A C 1
ATOM 640 O O . VAL A 1 81 ? 12.436 -5.604 -5.758 1.00 71.19 81 VAL A O 1
ATOM 643 N N . MET A 1 82 ? 10.854 -5.415 -7.353 1.00 73.69 82 MET A N 1
ATOM 644 C CA . MET A 1 82 ? 9.908 -6.456 -6.912 1.00 73.69 82 MET A CA 1
ATOM 645 C C . MET A 1 82 ? 9.138 -6.987 -8.138 1.00 73.69 82 MET A C 1
ATOM 647 O O . MET A 1 82 ? 9.233 -6.384 -9.206 1.00 73.69 82 MET A O 1
ATOM 651 N N . ASP A 1 83 ? 8.365 -8.071 -8.011 1.00 79.69 83 ASP A N 1
ATOM 652 C CA . ASP A 1 83 ? 7.615 -8.627 -9.156 1.00 79.69 83 ASP A CA 1
ATOM 653 C C . ASP A 1 83 ? 6.407 -7.754 -9.537 1.00 79.69 83 ASP A C 1
ATOM 655 O O . ASP A 1 83 ? 6.226 -7.430 -10.710 1.00 79.69 83 ASP A O 1
ATOM 659 N N . ASN A 1 84 ? 5.613 -7.315 -8.551 1.00 86.19 84 ASN A N 1
ATOM 660 C CA . ASN A 1 84 ? 4.450 -6.449 -8.762 1.00 86.19 84 ASN A CA 1
ATOM 661 C C . ASN A 1 84 ? 4.417 -5.292 -7.749 1.00 86.19 84 ASN A C 1
ATOM 663 O O . ASN A 1 84 ? 4.732 -5.463 -6.567 1.00 86.19 84 ASN A O 1
ATOM 667 N N . GLY A 1 85 ? 4.002 -4.112 -8.219 1.00 89.62 85 GLY A N 1
ATOM 668 C CA . GLY A 1 85 ? 3.748 -2.925 -7.405 1.00 89.62 85 GLY A CA 1
ATOM 669 C C . GLY A 1 85 ? 2.256 -2.603 -7.349 1.00 89.62 85 GLY A C 1
ATOM 670 O O . GLY A 1 85 ? 1.514 -2.842 -8.302 1.00 89.62 85 GLY A O 1
ATOM 671 N N . PHE A 1 86 ? 1.793 -2.043 -6.233 1.00 92.75 86 PHE A N 1
ATOM 672 C CA . PHE A 1 86 ? 0.384 -1.722 -6.011 1.00 92.75 86 PHE A CA 1
ATOM 673 C C . PHE A 1 86 ? 0.214 -0.325 -5.422 1.00 92.75 86 PHE A C 1
ATOM 675 O O . PHE A 1 86 ? 0.605 -0.070 -4.283 1.00 92.75 86 PHE A O 1
ATOM 682 N N . LYS A 1 87 ? -0.454 0.563 -6.163 1.00 94.00 87 LYS A N 1
ATOM 683 C CA . LYS A 1 87 ? -0.914 1.867 -5.673 1.00 94.00 87 LYS A CA 1
ATOM 684 C C . LYS A 1 87 ? -2.216 1.680 -4.911 1.00 94.00 87 LYS A C 1
ATOM 686 O O . LYS A 1 87 ? -3.264 1.381 -5.493 1.00 94.00 87 LYS A O 1
ATOM 691 N N . CYS A 1 88 ? -2.134 1.826 -3.598 1.00 95.25 88 CYS A N 1
ATOM 692 C CA . CYS A 1 88 ? -3.223 1.592 -2.665 1.00 95.25 88 CYS A CA 1
ATOM 693 C C . CYS A 1 88 ? -3.806 2.925 -2.201 1.00 95.25 88 CYS A C 1
ATOM 695 O O . CYS A 1 88 ? -3.065 3.843 -1.868 1.00 95.25 88 CYS A O 1
ATOM 697 N N . LYS A 1 89 ? -5.134 3.013 -2.129 1.00 97.19 89 LYS A N 1
ATOM 698 C CA . LYS A 1 89 ? -5.858 4.169 -1.597 1.00 97.19 89 LYS A CA 1
ATOM 699 C C . LYS A 1 89 ? -6.915 3.704 -0.611 1.00 97.19 89 LYS A C 1
ATOM 701 O O . LYS A 1 89 ? -7.768 2.884 -0.957 1.00 97.19 89 LYS A O 1
ATOM 706 N N . TYR A 1 90 ? -6.853 4.225 0.607 1.00 97.44 90 TYR A N 1
ATOM 707 C CA . TYR A 1 90 ? -7.725 3.833 1.711 1.00 97.44 90 TYR A CA 1
ATOM 708 C C . TYR A 1 90 ? -8.228 5.061 2.462 1.00 97.44 90 TYR A C 1
ATOM 710 O O . TYR A 1 90 ? -7.467 5.991 2.712 1.00 97.44 90 TYR A O 1
ATOM 718 N N . LYS A 1 91 ? -9.496 5.049 2.869 1.00 98.12 91 LYS A N 1
ATOM 719 C CA . LYS A 1 91 ? -10.059 6.048 3.779 1.00 98.12 91 LYS A CA 1
ATOM 720 C C . LYS A 1 91 ? -9.712 5.681 5.218 1.00 98.12 91 LYS A C 1
ATOM 722 O O . LYS A 1 91 ? -9.931 4.544 5.626 1.00 98.12 91 LYS A O 1
ATOM 727 N N . VAL A 1 92 ? -9.208 6.623 6.004 1.00 96.94 92 VAL A N 1
ATOM 728 C CA . VAL A 1 92 ? -8.877 6.440 7.420 1.00 96.94 92 VAL A CA 1
ATOM 729 C C . VAL A 1 92 ? -10.163 6.467 8.246 1.00 96.94 92 VAL A C 1
ATOM 731 O O . VAL A 1 92 ? -10.777 7.514 8.440 1.00 96.94 92 VAL A O 1
ATOM 734 N N . LEU A 1 93 ? -10.582 5.309 8.760 1.00 96.56 93 LEU A N 1
ATOM 735 C CA . LEU A 1 93 ? -11.743 5.215 9.652 1.00 96.56 93 LEU A CA 1
ATOM 736 C C . LEU A 1 93 ? -11.355 5.439 11.114 1.00 96.56 93 LEU A C 1
ATOM 738 O O . LEU A 1 93 ? -12.125 6.007 11.892 1.00 96.56 93 LEU A O 1
ATOM 742 N N . ARG A 1 94 ? -10.176 4.946 11.514 1.00 95.25 94 ARG A N 1
ATOM 743 C CA . ARG A 1 94 ? -9.684 5.051 12.892 1.00 95.25 94 ARG A CA 1
ATOM 744 C C . ARG A 1 94 ? -8.170 4.882 12.973 1.00 95.25 94 ARG A C 1
ATOM 746 O O . ARG A 1 94 ? -7.662 3.825 12.617 1.00 95.25 94 ARG A O 1
ATOM 753 N N . ASN A 1 95 ? -7.481 5.859 13.556 1.00 94.31 95 ASN A N 1
ATOM 754 C CA . ASN A 1 95 ? -6.082 5.722 13.971 1.00 94.31 95 ASN A CA 1
ATOM 755 C C . ASN A 1 95 ? -5.955 4.759 15.171 1.00 94.31 95 ASN A C 1
ATOM 757 O O . ASN A 1 95 ? -6.723 4.856 16.130 1.00 94.31 95 ASN A O 1
ATOM 761 N N . VAL A 1 96 ? -4.993 3.838 15.106 1.00 95.06 96 VAL A N 1
ATOM 762 C CA . VAL A 1 96 ? -4.680 2.818 16.129 1.00 95.06 96 VAL A CA 1
ATOM 763 C C . VAL A 1 96 ? -3.316 3.095 16.774 1.00 95.06 96 VAL A C 1
ATOM 765 O O . VAL A 1 96 ? -3.185 3.035 17.996 1.00 95.06 96 VAL A O 1
ATOM 768 N N . TYR A 1 97 ? -2.308 3.433 15.966 1.00 93.75 97 TYR A N 1
ATOM 769 C CA . TYR A 1 97 ? -0.959 3.767 16.425 1.00 93.75 97 TYR A CA 1
ATOM 770 C C . TYR A 1 97 ? -0.439 4.990 15.678 1.00 93.75 97 TYR A C 1
ATOM 772 O O . TYR A 1 97 ? -0.463 4.988 14.447 1.00 93.75 97 TYR A O 1
ATOM 780 N N . ASN A 1 98 ? 0.021 6.004 16.415 1.00 93.00 98 ASN A N 1
ATOM 781 C CA . ASN A 1 98 ? 0.268 7.354 15.895 1.00 93.00 98 ASN A CA 1
ATOM 782 C C . ASN A 1 98 ? -0.955 7.909 15.129 1.00 93.00 98 ASN A C 1
ATOM 784 O O . ASN A 1 98 ? -2.042 7.323 15.151 1.00 93.00 98 ASN A O 1
ATOM 788 N N . GLU A 1 99 ? -0.848 9.105 14.556 1.00 92.12 99 GLU A N 1
ATOM 789 C CA . GLU A 1 99 ? -1.979 9.788 13.927 1.00 92.12 99 GLU A CA 1
ATOM 790 C C . GLU A 1 99 ? -1.675 10.143 12.480 1.00 92.12 99 GLU A C 1
ATOM 792 O O . GLU A 1 99 ? -0.731 10.869 12.195 1.00 92.12 99 GLU A O 1
ATOM 797 N N . LEU A 1 100 ? -2.507 9.641 11.569 1.00 91.44 100 LEU A N 1
ATOM 798 C CA . LEU A 1 100 ? -2.599 10.180 10.222 1.00 91.44 100 LEU A CA 1
ATOM 799 C C . LEU A 1 100 ? -3.559 11.372 10.261 1.00 91.44 100 LEU A C 1
ATOM 801 O O . LEU A 1 100 ? -4.750 11.201 10.533 1.00 91.44 100 LEU A O 1
ATOM 805 N N . GLU A 1 101 ? -3.048 12.571 9.984 1.00 90.94 101 GLU A N 1
ATOM 806 C CA . GLU A 1 101 ? -3.822 13.823 9.919 1.00 90.94 101 GLU A CA 1
ATOM 807 C C . GLU A 1 101 ? -4.548 13.990 8.570 1.00 90.94 101 GLU A C 1
ATOM 809 O O . GLU A 1 101 ? -4.610 15.069 7.986 1.00 90.94 101 GLU A O 1
ATOM 814 N N . THR A 1 102 ? -5.085 12.895 8.038 1.00 91.50 102 THR A N 1
ATOM 815 C CA . THR A 1 102 ? -5.791 12.850 6.757 1.00 91.50 102 THR A CA 1
ATOM 816 C C . THR A 1 102 ? -6.955 11.870 6.840 1.00 91.50 102 THR A C 1
ATOM 818 O O . THR A 1 102 ? -6.908 10.890 7.584 1.00 91.50 102 THR A O 1
ATOM 821 N N . ASP A 1 103 ? -8.012 12.122 6.071 1.00 96.00 103 ASP A N 1
ATOM 822 C CA . ASP A 1 103 ? -9.147 11.206 5.945 1.00 96.00 103 ASP A CA 1
ATOM 823 C C . ASP A 1 103 ? -8.884 10.078 4.941 1.00 96.00 103 ASP A C 1
ATOM 825 O O . ASP A 1 103 ? -9.624 9.098 4.904 1.00 96.00 103 ASP A O 1
ATOM 829 N N . THR A 1 104 ? -7.830 10.209 4.138 1.00 95.75 104 THR A N 1
ATOM 830 C CA . THR A 1 104 ? -7.484 9.306 3.047 1.00 95.75 104 THR A CA 1
ATOM 831 C C . THR A 1 104 ? -5.974 9.200 2.944 1.00 95.75 104 THR A C 1
ATOM 833 O O . THR A 1 104 ? -5.265 10.203 3.005 1.00 95.75 104 THR A O 1
ATOM 836 N N . VAL A 1 105 ? -5.475 7.987 2.750 1.00 94.06 105 VAL A N 1
ATOM 837 C CA . VAL A 1 105 ? -4.052 7.718 2.579 1.00 94.06 105 VAL A CA 1
ATOM 838 C C . VAL A 1 105 ? -3.809 6.967 1.279 1.00 94.06 105 VAL A C 1
ATOM 840 O O . VAL A 1 105 ? -4.544 6.038 0.933 1.00 94.06 105 VAL A O 1
ATOM 843 N N . GLU A 1 106 ? -2.777 7.400 0.564 1.00 93.88 106 GLU A N 1
ATOM 844 C CA . GLU A 1 106 ? -2.241 6.733 -0.615 1.00 93.88 106 GLU A CA 1
ATOM 845 C C . GLU A 1 106 ? -0.857 6.187 -0.269 1.00 93.88 106 GLU A C 1
ATOM 847 O O . GLU A 1 106 ? -0.073 6.857 0.402 1.00 93.88 106 GLU A O 1
ATOM 852 N N . PHE A 1 107 ? -0.590 4.943 -0.652 1.00 91.75 107 PHE A N 1
ATOM 853 C CA . PHE A 1 107 ? 0.662 4.263 -0.336 1.00 91.75 107 PHE A CA 1
ATOM 854 C C . PHE A 1 107 ? 0.969 3.178 -1.362 1.00 91.75 107 PHE A C 1
ATOM 856 O O . PHE A 1 107 ? 0.074 2.708 -2.070 1.00 91.75 107 PHE A O 1
ATOM 863 N N . GLU A 1 108 ? 2.229 2.759 -1.418 1.00 90.06 108 GLU A N 1
ATOM 864 C CA . GLU A 1 108 ? 2.661 1.682 -2.301 1.00 90.06 108 GLU A CA 1
ATOM 865 C C . GLU A 1 108 ? 2.921 0.406 -1.502 1.00 90.06 108 GLU A C 1
ATOM 867 O O . GLU A 1 108 ? 3.537 0.407 -0.432 1.00 90.06 108 GLU A O 1
ATOM 872 N N . ALA A 1 109 ? 2.412 -0.704 -2.023 1.00 88.94 109 ALA A N 1
ATOM 873 C CA . ALA A 1 109 ? 2.737 -2.036 -1.549 1.00 88.94 109 ALA A CA 1
ATOM 874 C C . ALA A 1 109 ? 3.429 -2.795 -2.676 1.00 88.94 109 ALA A C 1
ATOM 876 O O . ALA A 1 109 ? 3.037 -2.679 -3.834 1.00 88.94 109 ALA A O 1
ATOM 877 N N . TYR A 1 110 ? 4.427 -3.589 -2.319 1.00 86.31 110 TYR A N 1
ATOM 878 C CA . TYR A 1 110 ? 5.118 -4.463 -3.248 1.00 86.31 110 TYR A CA 1
ATOM 879 C C . TYR A 1 110 ? 5.021 -5.896 -2.738 1.00 86.31 110 TYR A C 1
ATOM 881 O O . TYR A 1 110 ? 5.081 -6.125 -1.525 1.00 86.31 110 TYR A O 1
ATOM 889 N N . ASP A 1 111 ? 4.820 -6.846 -3.644 1.00 80.38 111 ASP A N 1
ATOM 890 C CA . ASP A 1 111 ? 4.613 -8.247 -3.288 1.00 80.38 111 ASP A CA 1
ATOM 891 C C . ASP A 1 111 ? 5.214 -9.170 -4.361 1.00 80.38 111 ASP A C 1
ATOM 893 O O . ASP A 1 111 ? 5.160 -8.878 -5.555 1.00 80.38 111 ASP A O 1
ATOM 897 N N . HIS A 1 112 ? 5.798 -10.278 -3.907 1.00 80.06 112 HIS A N 1
ATOM 898 C CA . HIS A 1 112 ? 6.361 -11.350 -4.735 1.00 80.06 112 HIS A CA 1
ATOM 899 C C . HIS A 1 112 ? 5.389 -12.526 -4.915 1.00 80.06 112 HIS A C 1
ATOM 901 O O . HIS A 1 112 ? 5.596 -13.402 -5.749 1.00 80.06 112 HIS A O 1
ATOM 907 N N . TYR A 1 113 ? 4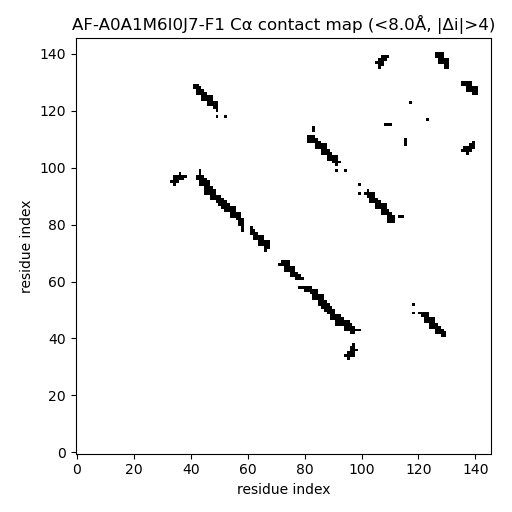.323 -12.584 -4.113 1.00 80.19 113 TYR A N 1
ATOM 908 C CA . TYR A 1 113 ? 3.382 -13.704 -4.069 1.00 80.19 113 TYR A CA 1
ATOM 909 C C . TYR A 1 113 ? 2.024 -13.362 -4.701 1.00 80.19 113 TYR A C 1
ATOM 911 O O . TYR A 1 113 ? 1.028 -14.046 -4.454 1.00 80.19 113 TYR A O 1
ATOM 919 N N . GLY A 1 114 ? 1.983 -12.326 -5.545 1.00 85.12 114 GLY A N 1
ATOM 920 C CA . GLY A 1 114 ? 0.784 -11.858 -6.236 1.00 85.12 114 GLY A CA 1
ATOM 921 C C . GLY A 1 114 ? 0.170 -10.626 -5.577 1.00 85.12 114 GLY A C 1
ATOM 922 O O . GLY A 1 114 ? 0.877 -9.717 -5.163 1.00 85.12 114 GLY A O 1
ATOM 923 N N . ARG A 1 115 ? -1.165 -10.553 -5.524 1.00 90.81 115 ARG A N 1
ATOM 924 C CA . ARG A 1 115 ? -1.866 -9.379 -4.982 1.00 90.81 115 ARG A CA 1
ATOM 925 C C . ARG A 1 115 ? -1.864 -9.377 -3.449 1.00 90.81 115 ARG A C 1
ATOM 927 O O . ARG A 1 115 ? -2.055 -10.436 -2.843 1.00 90.81 115 ARG A O 1
ATOM 934 N N . PRO A 1 116 ? -1.746 -8.203 -2.804 1.00 91.25 116 PRO A N 1
ATOM 935 C 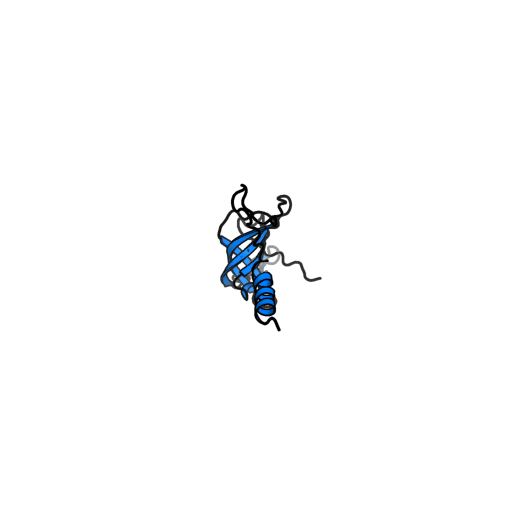CA . PRO A 1 116 ? -1.660 -8.121 -1.356 1.00 91.25 116 PRO A CA 1
ATOM 936 C C . PRO A 1 116 ? -2.933 -8.641 -0.681 1.00 91.25 116 PRO A C 1
ATOM 938 O O . PRO A 1 116 ? -4.042 -8.188 -0.960 1.00 91.25 116 PRO A O 1
ATOM 941 N N . ALA A 1 117 ? -2.783 -9.540 0.295 1.00 92.00 117 ALA A N 1
ATOM 942 C CA . ALA A 1 117 ? -3.921 -10.196 0.949 1.00 92.00 117 ALA A CA 1
ATOM 943 C C . ALA A 1 117 ? -4.934 -9.226 1.591 1.00 92.00 117 ALA A C 1
ATOM 945 O O . ALA A 1 117 ? -6.126 -9.538 1.653 1.00 92.00 117 ALA A O 1
ATOM 946 N N . PHE A 1 118 ? -4.481 -8.052 2.053 1.00 91.88 118 PHE A N 1
ATOM 947 C CA . PHE A 1 118 ? -5.348 -7.028 2.646 1.00 91.88 118 PHE A CA 1
ATOM 948 C C . PHE A 1 118 ? -6.354 -6.439 1.645 1.00 91.88 118 PHE A C 1
ATOM 950 O O . PHE A 1 118 ? -7.372 -5.891 2.059 1.00 91.88 118 PHE A O 1
ATOM 957 N N . GLU A 1 119 ? -6.107 -6.566 0.337 1.00 94.62 119 GLU A N 1
ATOM 958 C CA . GLU A 1 119 ? -7.032 -6.110 -0.696 1.00 94.62 119 GLU A CA 1
ATOM 959 C C . GLU A 1 119 ? -8.350 -6.888 -0.659 1.00 94.62 119 GLU A C 1
ATOM 961 O O . GLU A 1 119 ? -9.390 -6.346 -1.016 1.00 94.62 119 GLU A O 1
ATOM 966 N N . ASN A 1 120 ? -8.360 -8.137 -0.195 1.00 95.75 120 ASN A N 1
ATOM 967 C CA . ASN A 1 120 ? -9.571 -8.965 -0.197 1.00 95.75 120 ASN A CA 1
ATOM 968 C C . ASN A 1 120 ? -10.633 -8.515 0.820 1.00 95.75 120 ASN A C 1
ATOM 970 O O . ASN A 1 120 ? -11.719 -9.092 0.870 1.00 95.75 120 ASN A O 1
ATOM 974 N N . TYR A 1 121 ? -10.340 -7.485 1.613 1.00 97.38 121 TYR A N 1
ATOM 975 C CA . TYR A 1 121 ? -11.221 -6.969 2.647 1.00 97.38 121 TYR A CA 1
ATOM 976 C C . TYR A 1 121 ? -11.640 -5.533 2.329 1.00 97.38 121 TYR A C 1
ATOM 978 O O . TYR A 1 121 ? -10.837 -4.708 1.894 1.00 97.38 121 TYR A O 1
ATOM 986 N N . GLU A 1 122 ? -12.917 -5.229 2.566 1.00 98.00 122 GLU A N 1
ATOM 987 C CA . GLU A 1 122 ? -13.441 -3.859 2.501 1.00 98.00 122 GLU A CA 1
ATOM 988 C C . GLU A 1 122 ? -12.775 -2.974 3.557 1.00 98.00 122 GLU A C 1
ATOM 990 O O . GLU A 1 122 ? -12.410 -1.841 3.272 1.00 98.00 122 GLU A O 1
ATOM 995 N N . ASN A 1 123 ? -12.551 -3.526 4.751 1.00 97.94 123 ASN A N 1
ATOM 996 C CA . ASN A 1 123 ? -11.876 -2.857 5.852 1.00 97.94 123 ASN A CA 1
ATOM 997 C C . ASN A 1 123 ? -10.646 -3.661 6.279 1.00 97.94 123 ASN A C 1
ATOM 999 O O . ASN A 1 123 ? -10.746 -4.870 6.490 1.00 97.94 123 ASN A O 1
ATOM 1003 N N . ALA A 1 124 ? -9.503 -2.998 6.449 1.00 96.75 124 ALA A N 1
ATOM 1004 C CA . ALA A 1 124 ? -8.250 -3.631 6.856 1.00 96.75 124 ALA A CA 1
ATOM 1005 C C . ALA A 1 124 ? -7.516 -2.796 7.912 1.00 96.75 124 ALA A C 1
ATOM 1007 O O . ALA A 1 124 ? -7.599 -1.569 7.915 1.00 96.75 124 ALA A O 1
ATOM 1008 N N . ILE A 1 125 ? -6.770 -3.466 8.796 1.00 96.00 125 ILE A N 1
ATOM 1009 C CA . ILE A 1 125 ? -5.754 -2.799 9.618 1.00 96.00 125 ILE A CA 1
ATOM 1010 C C . ILE A 1 125 ? -4.484 -2.720 8.779 1.00 96.00 125 ILE A C 1
ATOM 1012 O O . ILE A 1 125 ? -3.956 -3.746 8.347 1.00 96.00 125 ILE A O 1
ATOM 1016 N N . LEU A 1 126 ? -4.012 -1.503 8.546 1.00 94.81 126 LEU A N 1
ATOM 1017 C CA . LEU A 1 126 ? -2.843 -1.223 7.726 1.00 94.81 126 LEU A CA 1
ATOM 1018 C C . LEU A 1 126 ? -1.747 -0.601 8.585 1.00 94.81 126 LEU A C 1
ATOM 1020 O O . LEU A 1 126 ? -2.032 0.158 9.510 1.00 94.81 126 LEU A O 1
ATOM 1024 N N . TYR A 1 127 ? -0.503 -0.945 8.257 1.00 93.44 127 TYR A N 1
ATOM 1025 C CA . TYR A 1 127 ? 0.704 -0.506 8.949 1.00 93.44 127 TYR A CA 1
ATOM 1026 C C . TYR A 1 127 ? 1.613 0.185 7.947 1.00 93.44 127 TYR A C 1
ATOM 1028 O O . TYR A 1 127 ? 1.956 -0.390 6.913 1.00 93.44 127 TYR A O 1
ATOM 1036 N N . LEU A 1 128 ? 1.980 1.411 8.276 1.00 91.50 128 LEU A N 1
ATOM 1037 C CA . LEU A 1 128 ? 2.579 2.388 7.391 1.00 91.50 128 LEU A CA 1
ATOM 1038 C C . LEU A 1 128 ? 3.820 2.981 8.063 1.00 91.50 128 LEU A C 1
ATOM 1040 O O . LEU A 1 128 ? 3.817 3.222 9.269 1.00 91.50 128 LEU A O 1
ATOM 1044 N N . SER A 1 129 ? 4.869 3.227 7.289 1.00 87.88 129 SER A N 1
ATOM 1045 C CA . SER A 1 129 ? 6.051 3.990 7.706 1.00 87.88 129 SER A CA 1
ATOM 1046 C C . SER A 1 129 ? 6.374 5.035 6.646 1.00 87.88 129 SER A C 1
ATOM 1048 O O . SER A 1 129 ? 6.265 4.745 5.456 1.00 87.88 129 SER A O 1
ATOM 1050 N N . TYR A 1 130 ? 6.771 6.234 7.062 1.00 82.25 130 TYR A N 1
ATOM 1051 C CA . TYR A 1 130 ? 7.187 7.295 6.145 1.00 82.25 130 TYR A CA 1
ATOM 1052 C C . TYR A 1 130 ? 8.634 7.081 5.701 1.00 82.25 130 TYR A C 1
ATOM 1054 O O . TYR A 1 130 ? 9.515 6.915 6.541 1.00 82.25 130 TYR A O 1
ATOM 1062 N N . SER A 1 131 ? 8.909 7.112 4.400 1.00 73.12 131 SER A N 1
ATOM 1063 C CA . SER A 1 131 ? 10.288 7.231 3.917 1.00 73.12 131 SER A CA 1
ATOM 1064 C C . SER A 1 131 ? 10.739 8.694 3.978 1.00 73.12 131 SER A C 1
ATOM 1066 O O . SER A 1 131 ? 10.005 9.581 3.545 1.00 73.12 131 SER A O 1
ATOM 1068 N N . GLU A 1 132 ? 11.941 8.966 4.496 1.00 61.97 132 GLU A N 1
ATOM 1069 C CA . GLU A 1 132 ? 12.524 10.318 4.451 1.00 61.97 132 GLU A CA 1
ATOM 1070 C C . GLU A 1 132 ? 13.039 10.693 3.048 1.00 61.97 132 GLU A C 1
ATOM 1072 O O . GLU A 1 132 ? 13.117 11.878 2.721 1.00 61.97 132 GLU A O 1
ATOM 1077 N N . GLU A 1 133 ? 13.352 9.706 2.199 1.00 58.25 133 GLU A N 1
ATOM 1078 C CA . GLU A 1 133 ? 13.838 9.937 0.829 1.00 58.25 133 GLU A CA 1
ATOM 1079 C C . GLU A 1 133 ? 12.709 10.300 -0.142 1.00 58.25 133 GLU A C 1
ATOM 1081 O O . GLU A 1 133 ? 12.896 11.129 -1.035 1.00 58.25 133 GLU A O 1
ATOM 1086 N N . GLU A 1 134 ? 11.512 9.749 0.062 1.00 55.41 134 GLU A N 1
ATOM 1087 C CA . GLU A 1 134 ? 10.366 9.980 -0.810 1.00 55.41 134 GLU A CA 1
ATOM 1088 C C . GLU A 1 134 ? 9.245 10.687 -0.054 1.00 55.41 134 GLU A C 1
ATOM 1090 O O . GLU A 1 134 ? 8.437 10.070 0.641 1.00 55.41 134 GLU A O 1
ATOM 1095 N N . LYS A 1 135 ? 9.198 12.017 -0.198 1.00 45.59 135 LYS A N 1
ATOM 1096 C CA . LYS A 1 135 ? 8.148 12.893 0.343 1.00 45.59 135 LYS A CA 1
ATOM 1097 C C . LYS A 1 135 ? 6.753 12.410 -0.090 1.00 45.59 135 LYS A C 1
ATOM 1099 O O . LYS A 1 135 ? 6.253 12.863 -1.118 1.00 45.59 135 LYS A O 1
ATOM 1104 N N . ASN A 1 136 ? 6.136 11.573 0.750 1.00 48.38 136 ASN A N 1
ATOM 1105 C CA . ASN A 1 136 ? 4.796 10.962 0.667 1.00 48.38 136 ASN A CA 1
ATOM 1106 C C . ASN A 1 136 ? 4.716 9.489 0.225 1.00 48.38 136 ASN A C 1
ATOM 1108 O O . ASN A 1 136 ? 3.599 8.991 0.092 1.00 48.38 136 ASN A O 1
ATOM 1112 N N . THR A 1 137 ? 5.825 8.758 0.079 1.00 51.19 137 THR A N 1
ATOM 1113 C CA . THR A 1 137 ? 5.737 7.306 -0.144 1.00 51.19 137 THR A CA 1
ATOM 1114 C C . THR A 1 137 ? 5.756 6.593 1.195 1.00 51.19 137 THR A C 1
ATOM 1116 O O . THR A 1 137 ? 6.772 6.488 1.888 1.00 51.19 137 THR A O 1
ATOM 1119 N N . ILE A 1 138 ? 4.581 6.119 1.577 1.00 55.41 138 ILE A N 1
ATOM 1120 C CA . ILE A 1 138 ? 4.432 5.210 2.689 1.00 55.41 138 ILE A CA 1
ATOM 1121 C C . ILE A 1 138 ? 4.672 3.799 2.156 1.00 55.41 138 ILE A C 1
ATOM 1123 O O . ILE A 1 138 ? 3.963 3.347 1.258 1.00 55.41 138 ILE A O 1
ATOM 1127 N N . THR A 1 139 ? 5.650 3.096 2.712 1.00 53.22 139 THR A N 1
ATOM 1128 C CA . THR A 1 139 ? 5.897 1.690 2.385 1.00 53.22 139 THR A CA 1
ATOM 1129 C C . THR A 1 139 ? 5.331 0.804 3.490 1.00 53.22 139 THR A C 1
ATOM 1131 O O . THR A 1 139 ? 5.424 1.112 4.683 1.00 53.22 139 THR A O 1
ATOM 1134 N N . ARG A 1 140 ? 4.688 -0.305 3.108 1.00 51.03 140 ARG A N 1
ATOM 1135 C CA . ARG A 1 140 ? 4.335 -1.366 4.060 1.00 51.03 140 ARG A CA 1
ATOM 1136 C C . ARG A 1 140 ? 5.637 -1.981 4.567 1.00 51.03 140 ARG A C 1
ATOM 1138 O O . ARG A 1 140 ? 6.508 -2.315 3.775 1.00 51.03 140 ARG A O 1
ATOM 1145 N N . ASN A 1 141 ? 5.744 -2.176 5.876 1.00 43.94 141 ASN A N 1
ATOM 1146 C CA . ASN A 1 141 ? 6.898 -2.814 6.503 1.00 43.94 141 ASN A CA 1
ATOM 1147 C C . ASN A 1 141 ? 6.957 -4.307 6.099 1.00 43.94 141 ASN A C 1
ATOM 1149 O O . ASN A 1 141 ? 6.399 -5.174 6.771 1.00 43.94 141 ASN A O 1
ATOM 1153 N N . THR A 1 142 ? 7.551 -4.615 4.947 1.00 45.03 142 THR A N 1
ATOM 1154 C CA . THR A 1 142 ? 7.768 -5.976 4.432 1.00 45.03 142 THR A CA 1
ATOM 1155 C C . THR A 1 142 ? 9.151 -6.480 4.829 1.00 45.03 142 THR A C 1
ATOM 1157 O O . THR A 1 142 ? 9.979 -6.786 3.984 1.00 45.03 142 THR A O 1
ATOM 1160 N N . TYR A 1 143 ? 9.394 -6.608 6.132 1.00 41.72 143 TYR A N 1
ATOM 1161 C CA . TYR A 1 143 ? 10.434 -7.499 6.655 1.00 41.72 143 TYR A CA 1
ATOM 1162 C C . TYR A 1 143 ? 9.863 -8.321 7.812 1.00 41.72 143 TYR A C 1
ATOM 1164 O O . TYR A 1 143 ? 10.218 -8.145 8.972 1.00 41.72 143 TYR A O 1
ATOM 1172 N N . LEU A 1 144 ? 8.930 -9.216 7.485 1.00 34.03 144 LEU A N 1
ATOM 1173 C CA . LEU A 1 144 ? 8.536 -10.335 8.345 1.00 34.03 144 LEU A CA 1
ATOM 1174 C C . LEU A 1 144 ? 8.405 -11.606 7.498 1.00 34.03 144 LEU A C 1
ATOM 1176 O O . LEU A 1 144 ? 7.347 -12.224 7.416 1.00 34.03 144 LEU A O 1
ATOM 1180 N N . THR A 1 145 ? 9.502 -12.001 6.865 1.00 29.58 145 THR A N 1
ATOM 1181 C CA . THR A 1 145 ? 9.794 -13.421 6.655 1.00 29.58 145 THR A CA 1
ATOM 1182 C C . THR A 1 145 ? 10.893 -13.777 7.646 1.00 29.58 145 THR A C 1
ATOM 1184 O O . THR A 1 145 ? 11.967 -13.176 7.602 1.00 29.58 145 THR A O 1
ATOM 1187 N N . GLN A 1 146 ? 10.544 -14.651 8.595 1.00 31.84 146 GLN A N 1
ATOM 1188 C CA . GLN A 1 146 ? 11.461 -15.273 9.558 1.00 31.84 146 GLN A CA 1
ATOM 1189 C C . GLN A 1 146 ? 12.549 -16.077 8.848 1.00 31.84 146 GLN A C 1
ATOM 1191 O O . GLN A 1 146 ? 12.239 -16.634 7.770 1.00 31.84 146 GLN A O 1
#

Secondary structure (DSSP, 8-state):
--HHHHHHHHHGGGG--------S-SSS----S--B--TTS--EEEEEEEEEEEEE-TTTT-EEEEE-TTT-PEEEEE----SEEEEEEEEEEEEEES---SSEEEEEEEESSSS-GGGG-SEEEEEEEE-SSSTT-EEP------

Organism: NCBI:txid570521

=== Feature glossary ===
Key to the feature types in this record:

— What the protein is —

Primary structure: the covalent order of the twenty standard amino acids along the backbone. Two proteins with the same sequence will (almost always) fold to the same structure; two with 30% identity often share a fold but not the details.

Database cross-references. InterPro integrates a dozen domain/family signature databases into unified entries with residue-range hits. GO terms attach function/process/location labels with evidence codes. CATH codes position the fold in a four-level structural taxonomy. Organism is the NCBI-taxonomy species name.

— Where its atoms are —

The mmCIF block holds the 3D Cartesian coordinates of each backbone atom (N, Cα, C, O) in ångströms. mmCIF is the PDB's canonical archive format — a tagged-loop text representation of the atomic model.

Six rendered views show the 3D structure from the faces of a cube — i.e. along ±x, ±y, ±z. Rendering representation is drawn randomly per protein from cartoon (secondary-structure ribbons), sticks (backbone bonds), or molecular surface; coloring is either N→C rainbow (blue at the N-terminus through red at the C-terminus) or one color per chain.

— Local backbone conformation —

DSSP 8-state secondary structure assigns each residue one of H (α-helix), G (3₁₀-helix), I (π-helix), E (extended β-strand), B (isolated β-bridge), T (hydrogen-bonded turn), S (bend), or '-' (coil). The assignment is computed from backbone hydrogen-bond geometry via the Kabsch–Sander algorithm.

P-SEA three-state annotation labels each residue as helix, strand, or coil based purely on the geometry of the Cα trace. It serves as a fallback when the full backbone (and thus DSSP) is unavailable.

The φ/ψ torsion pair specifies the backbone conformation at each residue. φ rotates about the N–Cα bond, ψ about the Cα–C bond. Steric clashes forbid most of the (φ, ψ) plane — the allowed regions (α-helix basin, β-sheet basin, left-handed helix) are the Ramachandran-allowed regions.

— Global shape and packing —

The geometric summary reports three shape descriptors. Rg (radius of gyration) measures how spread out the Cα atoms are about their centre of mass; compact globular proteins have small Rg, elongated or unfolded ones large. Cα contacts (<8 Å, |i−j|>4) count long-range residue pairs in spatial proximity — high for tightly packed folds, near zero for rods or random coil. The bounding-box extents give the protein's footprint along x, y, z in Å.

Accessible surface area quantifies burial. A residue with SASA near zero is packed into the hydrophobic core; one with SASA >100 Å² sits on the surface. Computed here via the Shrake–Rupley numerical algorithm with a 1.4 Å probe.

Plot images: a contact map (which residues are close in 3D, as an N×N binary image), a Ramachandran scatter (backbone torsion angles, revealing secondary-structure composition at a glance), and — for AlphaFold structures — a PAE heatmap (pairwise prediction confidence).

— Structural neighborhood —

The Foldseek 3Di string encodes local tertiary geometry as a 20-letter alphabet — one character per residue — derived from the relative positions of nearby Cα atoms. Unlike the amino-acid sequence, 3Di is a direct function of the 3D structure, so two proteins with the same fold have similar 3Di strings even at low sequence identity.

Nearest PDB neighbors are the top structural matches found by Foldseek when searching this structure against the entire Protein Data Bank. Each hit reports a TM-score (0 to 1; >0.5 almost always implies the same fold) and an E-value. These are *structural* homologs — they may share no detectable sequence similarity.

— Confidence and disorder —

For AlphaFold models, the B-factor field carries pLDDT — the model's own estimate of local accuracy on a 0–100 scale. Regions with pLDDT<50 should be treated as essentially unmodeled; they often correspond to intrinsically disordered segments.

B-factor (Debye–Waller factor) reflects atomic displacement in the crystal lattice. It is an experimental observable (units Å²), not a prediction; low values mean the atom is pinned down, high values mean it moves or is heterogeneous across the crystal.

Predicted aligned error is AlphaFold's pairwise confidence. Unlike pLDDT (per-residue), PAE is per-residue-pair and captures whether two parts of the structure are correctly placed relative to each other. Units are ångströms of expected positional error.